Protein AF-A0A0W8F2V7-F1 (afdb_monomer)

Solvent-accessible surface area (backbone atoms only — not comparable to full-atom values): 7166 Å² total; per-residue (Å²): 128,68,74,65,55,80,78,40,64,87,83,60,52,66,70,58,53,53,53,47,42,54,49,34,74,74,39,44,70,59,46,48,34,54,20,69,79,37,79,74,42,43,73,44,40,65,57,49,43,60,76,45,67,54,55,68,65,60,53,50,53,33,47,50,52,35,49,52,52,48,49,53,50,53,53,49,48,49,55,60,49,59,69,37,69,71,46,60,76,42,43,68,57,54,52,49,52,54,48,52,53,51,52,50,54,51,51,52,52,50,50,52,52,50,56,57,51,52,57,53,51,62,66,63,72,77,110

Nearest PDB structures (foldseek):
  3g6b-assembly1_B  TM=2.974E-01  e=9.586E+00  Thermotoga maritima

pLDDT: mean 77.42, std 15.26, range [48.59, 97.81]

Sequence (127 aa):
MRVLRERFPEIVRTEHIERTSRYFARFGKKTVFIGRFIPVIRTFVPLLAGVGRMERRAFATYNILSAACWALLVTGAGYLLGKLPWIQEYIALILFVVLVFTLVTLMVILAALVHGTWKKKLIRGSA

Foldseek 3Di:
DVVVCVPDVPVCDVVVLVVLLVCCVVCLLVLLLVLVVPVVSVVCNVVSCVSNVPDPVSSVVSNVVSVVVVVCVVVVVCVVQCPDPVCVVCVVVVVVVVVVVVVVVVVVVVVVVVVVVVVVVVVVVVD

Organism: NCBI:txid938273

Mean predicted aligned error: 12.16 Å

Secondary structure (DSSP, 8-state):
--HHHHH-TTT--HHHHHHHHHHHHHHHHHHHHHTTTSHHHHHHHHHHHHHTT--HHHHHHHHHHHHHHHHHHHHHHHHHHHTSHHHHHHHHHHHHHHHHHHHHHHHHHHHHHHHHHHHHHHHHTT-

Radius of gyration: 22.27 Å; Cα contacts (8 Å, |Δi|>4): 45; chains: 1; bounding box: 47×27×62 Å

InterPro domains:
  IPR032816 VTT domain [PF09335] (11-79)
  IPR032818 DedA-like [PTHR30353] (8-113)

Structure (mmCIF, N/CA/C/O backbone):
data_AF-A0A0W8F2V7-F1
#
_entry.id   AF-A0A0W8F2V7-F1
#
loop_
_atom_site.group_PDB
_atom_site.id
_atom_site.type_symbol
_atom_site.label_atom_id
_atom_site.label_alt_id
_atom_site.label_comp_id
_atom_site.label_asym_id
_atom_site.label_entity_id
_atom_site.label_seq_id
_atom_site.pdbx_PDB_ins_code
_atom_site.Cartn_x
_atom_site.Cartn_y
_atom_site.Cartn_z
_atom_site.occupancy
_atom_site.B_iso_or_equiv
_atom_site.auth_seq_id
_atom_site.auth_comp_id
_atom_site.auth_asym_id
_atom_site.auth_atom_id
_atom_site.pdbx_PDB_model_num
ATOM 1 N N . MET A 1 1 ? -14.148 -1.171 30.353 1.00 48.59 1 MET A N 1
ATOM 2 C CA . MET A 1 1 ? -14.352 0.216 29.862 1.00 48.59 1 MET A CA 1
ATOM 3 C C . MET A 1 1 ? -14.334 1.291 30.954 1.00 48.59 1 MET A C 1
ATOM 5 O O . MET A 1 1 ? -14.260 2.454 30.593 1.00 48.59 1 MET A O 1
ATOM 9 N N . ARG A 1 2 ? -14.349 0.954 32.256 1.00 49.50 2 ARG A N 1
ATOM 10 C CA . ARG A 1 2 ? -14.271 1.952 33.343 1.00 49.50 2 ARG A CA 1
ATOM 11 C C . ARG A 1 2 ? -12.846 2.483 33.598 1.00 49.50 2 ARG A C 1
ATOM 13 O O . ARG A 1 2 ? -12.665 3.682 33.718 1.00 49.50 2 ARG A O 1
ATOM 20 N N . VAL A 1 3 ? -11.833 1.618 33.525 1.00 58.38 3 VAL A N 1
ATOM 21 C CA . VAL A 1 3 ? -10.430 1.931 33.886 1.00 58.38 3 VAL A CA 1
ATOM 22 C C . VAL A 1 3 ? -9.740 2.964 32.974 1.00 58.38 3 VAL A C 1
ATOM 24 O O . VAL A 1 3 ? -8.916 3.744 33.432 1.00 58.38 3 VAL A O 1
ATOM 27 N N . LEU A 1 4 ? -10.085 3.022 31.683 1.00 55.66 4 LEU A N 1
ATOM 28 C CA . LEU A 1 4 ? -9.484 3.984 30.740 1.00 55.66 4 LEU A CA 1
ATOM 29 C C . LEU A 1 4 ? -10.045 5.411 30.887 1.00 55.66 4 LEU A C 1
ATOM 31 O O . LEU A 1 4 ? -9.398 6.362 30.460 1.00 55.66 4 LEU A O 1
ATOM 35 N N . ARG A 1 5 ? -11.235 5.560 31.486 1.00 53.78 5 ARG A N 1
ATOM 36 C CA . ARG A 1 5 ? -11.941 6.844 31.627 1.00 53.78 5 ARG A CA 1
ATOM 37 C C . ARG A 1 5 ? -11.355 7.716 32.736 1.00 53.78 5 ARG A C 1
ATOM 39 O O . ARG A 1 5 ? -11.377 8.932 32.620 1.00 53.78 5 ARG A O 1
ATOM 46 N N . GLU A 1 6 ? -10.822 7.092 33.783 1.00 58.12 6 GLU A N 1
ATOM 47 C CA . GLU A 1 6 ? -10.236 7.795 34.931 1.00 58.12 6 GLU A CA 1
ATOM 48 C C . GLU A 1 6 ? -8.814 8.290 34.654 1.00 58.12 6 GLU A C 1
ATOM 50 O O . GLU A 1 6 ? -8.389 9.291 35.219 1.00 58.12 6 GLU A O 1
ATOM 55 N N . ARG A 1 7 ? -8.073 7.615 33.765 1.00 58.34 7 ARG A N 1
ATOM 56 C CA . ARG A 1 7 ? -6.652 7.909 33.532 1.00 58.34 7 ARG A CA 1
ATOM 57 C C . ARG A 1 7 ? -6.411 9.015 32.491 1.00 58.34 7 ARG A C 1
ATOM 59 O O . ARG A 1 7 ? -5.362 9.644 32.546 1.00 58.34 7 ARG A O 1
ATOM 66 N N . PHE A 1 8 ? -7.345 9.254 31.558 1.00 57.34 8 PHE A N 1
ATOM 67 C CA . PHE A 1 8 ? -7.158 10.192 30.433 1.00 57.34 8 PHE A CA 1
ATOM 68 C C . PHE A 1 8 ? -8.465 10.890 29.981 1.00 57.34 8 PHE A C 1
ATOM 70 O O . PHE A 1 8 ? -9.025 10.544 28.937 1.00 57.34 8 PHE A O 1
ATOM 77 N N . PRO A 1 9 ? -8.972 11.881 30.736 1.00 53.56 9 PRO A N 1
ATOM 78 C CA . PRO A 1 9 ? -10.230 12.569 30.419 1.00 53.56 9 PRO A CA 1
ATOM 79 C C . PRO A 1 9 ? -10.171 13.472 29.170 1.00 53.56 9 PRO A C 1
ATOM 81 O O . PRO A 1 9 ? -11.176 13.595 28.474 1.00 53.56 9 PRO A O 1
ATOM 84 N N . GLU A 1 10 ? -9.014 14.048 28.821 1.00 57.72 10 GLU A N 1
ATOM 85 C CA . GLU A 1 10 ? -8.889 14.943 27.651 1.00 57.72 10 GLU A CA 1
ATOM 86 C C . GLU A 1 10 ? -8.899 14.213 26.297 1.00 57.72 10 GLU A C 1
ATOM 88 O O . GLU A 1 10 ? -9.344 14.760 25.290 1.00 57.72 10 GLU A O 1
ATOM 93 N N . ILE A 1 11 ? -8.452 12.955 26.261 1.00 56.19 11 ILE A N 1
ATOM 94 C CA . ILE A 1 11 ? -8.272 12.183 25.017 1.00 56.19 11 ILE A CA 1
ATOM 95 C C . ILE A 1 11 ? -9.549 11.404 24.644 1.00 56.19 11 ILE A C 1
ATOM 97 O O . ILE A 1 11 ? -9.718 10.946 23.515 1.00 56.19 11 ILE A O 1
ATOM 101 N N . VAL A 1 12 ? -10.481 11.260 25.592 1.00 52.88 12 VAL A N 1
ATOM 102 C CA . VAL A 1 12 ? -11.688 10.427 25.482 1.00 52.88 12 VAL A CA 1
ATOM 103 C C . VAL A 1 12 ? -12.938 11.316 25.569 1.00 52.88 12 VAL A C 1
ATOM 105 O O . VAL A 1 12 ? -13.795 11.137 26.433 1.00 52.88 12 VAL A O 1
ATOM 108 N N . ARG A 1 13 ? -13.079 12.296 24.663 1.00 54.59 13 ARG A N 1
ATOM 109 C CA . ARG A 1 13 ? -14.354 13.026 24.499 1.00 54.59 13 ARG A CA 1
ATOM 110 C C . ARG A 1 13 ? -15.390 12.107 23.848 1.00 54.59 13 ARG A C 1
ATOM 112 O O . ARG A 1 13 ? -15.256 11.731 22.683 1.00 54.59 13 ARG A O 1
ATOM 119 N N . THR A 1 14 ? -16.454 11.794 24.585 1.00 54.50 14 THR A N 1
ATOM 120 C CA . THR A 1 14 ? -17.582 10.926 24.185 1.00 54.50 14 THR A CA 1
ATOM 121 C C . THR A 1 14 ? -18.184 11.305 22.825 1.00 54.50 14 THR A C 1
ATOM 123 O O . THR A 1 14 ? -18.550 10.440 22.034 1.00 54.50 14 THR A O 1
ATOM 126 N N . GLU A 1 15 ? -18.193 12.600 22.513 1.00 57.16 15 GLU A N 1
ATOM 127 C CA . GLU A 1 15 ? -18.706 13.174 21.265 1.00 57.16 15 GLU A CA 1
ATOM 128 C C . GLU A 1 15 ? -17.921 12.720 20.016 1.00 57.16 15 GLU A C 1
ATOM 130 O O . GLU A 1 15 ? -18.505 12.448 18.965 1.00 57.16 15 GLU A O 1
ATOM 135 N N . HIS A 1 16 ? -16.601 12.540 20.136 1.00 56.91 16 HIS A N 1
ATOM 136 C CA . HIS A 1 16 ? -15.758 12.033 19.047 1.00 56.91 16 HIS A CA 1
ATOM 137 C C . HIS A 1 16 ? -15.951 10.529 18.846 1.00 56.91 16 HIS A C 1
ATOM 139 O O . HIS A 1 16 ? -15.927 10.047 17.713 1.00 56.91 16 HIS A O 1
ATOM 145 N N . ILE A 1 17 ? -16.200 9.787 19.928 1.00 57.19 17 ILE A N 1
ATOM 146 C CA . ILE A 1 17 ? -16.458 8.343 19.888 1.00 57.19 17 ILE A CA 1
ATOM 147 C C . ILE A 1 17 ? -17.807 8.061 19.221 1.00 57.19 17 ILE A C 1
ATOM 149 O O . ILE A 1 17 ? -17.882 7.189 18.358 1.00 57.19 17 ILE A O 1
ATOM 153 N N . GLU A 1 18 ? -18.855 8.826 19.531 1.00 57.66 18 GLU A N 1
ATOM 154 C CA . GLU A 1 18 ? -20.167 8.672 18.890 1.00 57.66 18 GLU A CA 1
ATOM 155 C C . GLU A 1 18 ? -20.183 9.102 17.420 1.00 57.66 18 GLU A C 1
ATOM 157 O O . GLU A 1 18 ? -20.815 8.430 16.597 1.00 57.66 18 GLU A O 1
ATOM 162 N N . ARG A 1 19 ? -19.482 10.188 17.056 1.00 58.19 19 ARG A N 1
ATOM 163 C CA . ARG A 1 19 ? -19.312 10.581 15.644 1.00 58.19 19 ARG A CA 1
ATOM 164 C C . ARG A 1 19 ? -18.559 9.515 14.858 1.00 58.19 19 ARG A C 1
ATOM 166 O O . ARG A 1 19 ? -18.992 9.151 13.766 1.00 58.19 19 ARG A O 1
ATOM 173 N N . THR A 1 20 ? -17.481 8.984 15.434 1.00 54.50 20 THR A N 1
ATOM 174 C CA . THR A 1 20 ? -16.690 7.906 14.832 1.00 54.50 20 THR A CA 1
ATOM 175 C C . THR A 1 20 ? -17.549 6.651 14.678 1.00 54.50 20 THR A C 1
ATOM 177 O O . THR A 1 20 ? -17.663 6.128 13.575 1.00 54.50 20 THR A O 1
ATOM 180 N N . SER A 1 21 ? -18.270 6.232 15.721 1.00 55.94 21 SER A N 1
ATOM 181 C CA . SER A 1 21 ? -19.153 5.057 15.685 1.00 55.94 21 SER A CA 1
ATOM 182 C C . SER A 1 21 ? -20.254 5.166 14.612 1.00 55.94 21 SER A C 1
ATOM 184 O O . SER A 1 21 ? -20.479 4.219 13.857 1.00 55.94 21 SER A O 1
ATOM 186 N N . ARG A 1 22 ? -20.870 6.348 14.435 1.00 59.34 22 ARG A N 1
ATOM 187 C CA . ARG A 1 22 ? -21.846 6.607 13.352 1.00 59.34 22 ARG A CA 1
ATOM 188 C C . ARG A 1 22 ? -21.224 6.584 11.952 1.00 59.34 22 ARG A C 1
ATOM 190 O O . ARG A 1 22 ? -21.839 6.064 11.021 1.00 59.34 22 ARG A O 1
ATOM 197 N N . TYR A 1 23 ? -20.011 7.111 11.787 1.00 55.91 23 TYR A N 1
ATOM 198 C CA . TYR A 1 23 ? -19.286 7.064 10.512 1.00 55.91 23 TYR A CA 1
ATOM 199 C C . TYR A 1 23 ? -18.858 5.635 10.149 1.00 55.91 23 TYR A C 1
ATOM 201 O O . TYR A 1 23 ? -18.981 5.227 8.993 1.00 55.91 23 TYR A O 1
ATOM 209 N N . PHE A 1 24 ? -18.433 4.841 11.135 1.00 56.31 24 PHE A N 1
ATOM 210 C CA . PHE A 1 24 ? -18.117 3.420 10.959 1.00 56.31 24 PHE A CA 1
ATOM 211 C C . PHE A 1 24 ? -19.334 2.579 10.617 1.00 56.31 24 PHE A C 1
ATOM 213 O O . PHE A 1 24 ? -19.249 1.743 9.716 1.00 56.31 24 PHE A O 1
ATOM 220 N N . ALA A 1 25 ? -20.465 2.833 11.276 1.00 55.75 25 ALA A N 1
ATOM 221 C CA . ALA A 1 25 ? -21.724 2.169 10.967 1.00 55.75 25 ALA A CA 1
ATOM 222 C C . ALA A 1 25 ? -22.155 2.414 9.509 1.00 55.75 25 ALA A C 1
ATOM 224 O O . ALA A 1 25 ? -22.705 1.517 8.871 1.00 55.75 25 ALA A O 1
ATOM 225 N N . ARG A 1 26 ? -21.861 3.602 8.957 1.00 57.00 26 ARG A N 1
ATOM 226 C CA . ARG A 1 26 ? -22.273 3.994 7.601 1.00 57.00 26 ARG A CA 1
ATOM 227 C C . ARG A 1 26 ? -21.260 3.647 6.501 1.00 57.00 26 ARG A C 1
ATOM 229 O O . ARG A 1 26 ? -21.677 3.303 5.399 1.00 57.00 26 ARG A O 1
ATOM 236 N N . PHE A 1 27 ? -19.953 3.701 6.776 1.00 63.75 27 PHE A N 1
ATOM 237 C CA . PHE A 1 27 ? -18.905 3.558 5.748 1.00 63.75 27 PHE A CA 1
ATOM 238 C C . PHE A 1 27 ? -17.867 2.460 6.012 1.00 63.75 27 PHE A C 1
ATOM 240 O O . PHE A 1 27 ? -17.166 2.081 5.075 1.00 63.75 27 PHE A O 1
ATOM 247 N N . GLY A 1 28 ? -17.795 1.880 7.216 1.00 63.44 28 GLY A N 1
ATOM 248 C CA . GLY A 1 28 ? -16.706 0.977 7.625 1.00 63.44 28 GLY A CA 1
ATOM 249 C C . GLY A 1 28 ? -16.443 -0.189 6.663 1.00 63.44 28 GLY A C 1
ATOM 250 O O . GLY A 1 28 ? -15.293 -0.491 6.359 1.00 63.44 28 GLY A O 1
ATOM 251 N N . LYS A 1 29 ? -17.501 -0.781 6.090 1.00 65.88 29 LYS A N 1
ATOM 252 C CA . LYS A 1 29 ? -17.399 -1.869 5.099 1.00 65.88 29 LYS A CA 1
ATOM 253 C C . LYS A 1 29 ? -16.724 -1.427 3.790 1.00 65.88 29 LYS A C 1
ATOM 255 O O . LYS A 1 29 ? -15.818 -2.099 3.305 1.00 65.88 29 LYS A O 1
ATOM 260 N N . LYS A 1 30 ? -17.123 -0.275 3.238 1.00 69.06 30 LYS A N 1
ATOM 261 C CA . LYS A 1 30 ? -16.552 0.275 1.992 1.00 69.06 30 LYS A CA 1
ATOM 262 C C . LYS A 1 30 ? -15.145 0.834 2.216 1.00 69.06 30 LYS A C 1
ATOM 264 O O . LYS A 1 30 ? -14.293 0.698 1.344 1.00 69.06 30 LYS A O 1
ATOM 269 N N . THR A 1 31 ? -14.876 1.392 3.397 1.00 72.69 31 THR A N 1
ATOM 270 C CA . THR A 1 31 ? -13.562 1.940 3.762 1.00 72.69 31 THR A CA 1
ATOM 271 C C . THR A 1 31 ? -12.474 0.869 3.805 1.00 72.69 31 THR A C 1
ATOM 273 O O . THR A 1 31 ? -11.361 1.140 3.370 1.00 72.69 31 THR A O 1
ATOM 276 N N . VAL A 1 32 ? -12.773 -0.355 4.260 1.00 74.50 32 VAL A N 1
ATOM 277 C CA . VAL A 1 32 ? -11.801 -1.470 4.230 1.00 74.50 32 VAL A CA 1
ATOM 278 C C . VAL A 1 32 ? -11.432 -1.838 2.792 1.00 74.50 32 VAL A C 1
ATOM 280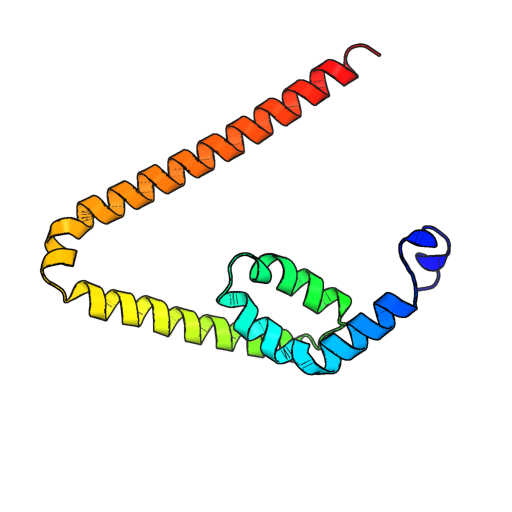 O O . VAL A 1 32 ? -10.264 -2.089 2.505 1.00 74.50 32 VAL A O 1
ATOM 283 N N . PHE A 1 33 ? -12.408 -1.825 1.881 1.00 78.94 33 PHE A N 1
ATOM 284 C CA . PHE A 1 33 ? -12.167 -2.123 0.473 1.00 78.94 33 PHE A CA 1
ATOM 285 C C . PHE A 1 33 ? -11.342 -1.021 -0.205 1.00 78.94 33 PHE A C 1
ATOM 287 O O . PHE A 1 33 ? -10.276 -1.294 -0.747 1.00 78.94 33 PHE A O 1
ATOM 294 N N . ILE A 1 34 ? -11.796 0.234 -0.116 1.00 79.06 34 ILE A N 1
ATOM 295 C CA . ILE A 1 34 ? -11.156 1.393 -0.764 1.00 79.06 34 ILE A CA 1
ATOM 296 C C . ILE A 1 34 ? -9.790 1.696 -0.139 1.00 79.06 34 ILE A C 1
ATOM 298 O O . ILE A 1 34 ? -8.844 2.059 -0.837 1.00 79.06 34 ILE A O 1
ATOM 302 N N . GLY A 1 35 ? -9.653 1.501 1.172 1.00 77.62 35 GLY A N 1
ATOM 303 C CA . GLY A 1 35 ? -8.423 1.780 1.904 1.00 77.62 35 GLY A CA 1
ATOM 304 C C . GLY A 1 35 ? -7.223 0.957 1.443 1.00 77.62 35 GLY A C 1
ATOM 305 O O . GLY A 1 35 ? -6.093 1.352 1.706 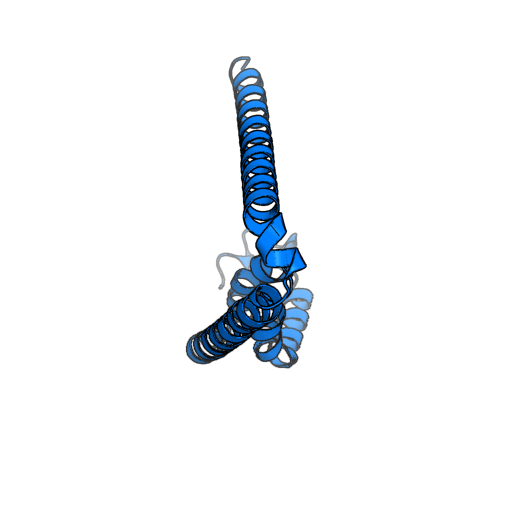1.00 77.62 35 GLY A O 1
ATOM 306 N N . ARG A 1 36 ? -7.438 -0.143 0.712 1.00 77.19 36 ARG A N 1
ATOM 307 C CA . ARG A 1 36 ? -6.353 -0.938 0.126 1.00 77.19 36 ARG A CA 1
ATOM 308 C C . ARG A 1 36 ? -5.765 -0.325 -1.150 1.00 77.19 36 ARG A C 1
ATOM 310 O O . ARG A 1 36 ? -4.606 -0.587 -1.451 1.00 77.19 36 ARG A O 1
ATOM 317 N N . PHE A 1 37 ? -6.526 0.514 -1.851 1.00 79.25 37 PHE A N 1
ATOM 318 C CA . PHE A 1 37 ? -6.098 1.191 -3.081 1.00 79.25 37 PHE A CA 1
ATOM 319 C C . PHE A 1 37 ? -5.343 2.500 -2.797 1.00 79.25 37 PHE A C 1
ATOM 321 O O . PHE A 1 37 ? -4.618 2.990 -3.656 1.00 79.25 37 PHE A O 1
ATOM 328 N N . ILE A 1 38 ? -5.482 3.059 -1.588 1.00 83.88 38 ILE A N 1
ATOM 329 C CA . ILE A 1 38 ? -4.828 4.308 -1.179 1.00 83.88 38 ILE A CA 1
ATOM 330 C C . ILE A 1 38 ? -3.779 3.997 -0.095 1.00 83.88 38 ILE A C 1
ATOM 332 O O . ILE A 1 38 ? -4.158 3.675 1.036 1.00 83.88 38 ILE A O 1
ATOM 336 N N . PRO A 1 39 ? -2.464 4.128 -0.379 1.00 79.50 39 PRO A N 1
ATOM 337 C CA . PRO A 1 39 ? -1.390 3.726 0.536 1.00 79.50 39 PRO A CA 1
ATOM 338 C C . PRO A 1 39 ? -1.472 4.353 1.930 1.00 79.50 39 PRO A C 1
ATOM 340 O O . PRO A 1 39 ? -1.190 3.684 2.921 1.00 79.50 39 PRO A O 1
ATOM 343 N N . VAL A 1 40 ? -1.896 5.616 2.012 1.00 80.38 40 VAL A N 1
ATOM 344 C CA . VAL A 1 40 ? -2.058 6.339 3.280 1.00 80.38 40 VAL A CA 1
ATOM 345 C C . VAL A 1 40 ? -3.201 5.749 4.099 1.00 80.38 40 VAL A C 1
ATOM 347 O O . VAL A 1 40 ? -3.058 5.541 5.293 1.00 80.38 40 VAL A O 1
ATOM 350 N N . ILE A 1 41 ? -4.330 5.424 3.469 1.00 78.69 41 ILE A N 1
ATOM 351 C CA . ILE A 1 41 ? -5.515 4.940 4.185 1.00 78.69 41 ILE A CA 1
ATOM 352 C C . ILE A 1 41 ? -5.270 3.537 4.747 1.00 78.69 41 ILE A C 1
ATOM 354 O O . ILE A 1 41 ? -5.730 3.240 5.849 1.00 78.69 41 ILE A O 1
ATOM 358 N N . ARG A 1 42 ? -4.492 2.692 4.058 1.00 83.88 42 ARG A N 1
ATOM 359 C CA . ARG A 1 42 ? -4.238 1.302 4.472 1.00 83.88 42 ARG A CA 1
ATOM 360 C C . ARG A 1 42 ? -3.625 1.173 5.872 1.00 83.88 42 ARG A C 1
ATOM 362 O O . ARG A 1 42 ? -3.889 0.184 6.547 1.00 83.88 42 ARG A O 1
ATOM 369 N N . THR A 1 43 ? -2.805 2.136 6.304 1.00 84.31 43 THR A N 1
ATOM 370 C CA . THR A 1 43 ? -2.190 2.123 7.645 1.00 84.31 43 THR A CA 1
ATOM 371 C C . THR A 1 43 ? -3.205 2.489 8.723 1.00 84.31 43 THR A C 1
ATOM 373 O O . THR A 1 43 ? -3.124 1.988 9.843 1.00 84.31 43 THR A O 1
ATOM 376 N N . PHE A 1 44 ? -4.214 3.288 8.371 1.00 79.50 44 PHE A N 1
ATOM 377 C CA . PHE A 1 44 ? -5.310 3.652 9.259 1.00 79.50 44 PHE A CA 1
ATOM 378 C C . PHE A 1 44 ? -6.419 2.597 9.293 1.00 79.50 44 PHE A C 1
ATOM 380 O O . PHE A 1 44 ? -7.030 2.440 10.339 1.00 79.50 44 PHE A O 1
ATOM 387 N N . VAL A 1 45 ? -6.665 1.827 8.223 1.00 77.88 45 VAL A N 1
ATOM 388 C CA . VAL A 1 45 ? -7.721 0.785 8.158 1.00 77.88 45 VAL A CA 1
ATOM 389 C C . VAL A 1 45 ? -7.760 -0.169 9.367 1.00 77.88 45 VAL A C 1
ATOM 391 O O . VAL A 1 45 ? -8.846 -0.333 9.923 1.00 77.88 45 VAL A O 1
ATOM 394 N N . PRO A 1 46 ? -6.657 -0.807 9.812 1.00 77.31 46 PRO A N 1
ATOM 395 C CA . PRO A 1 46 ? -6.705 -1.719 10.959 1.00 77.31 46 PRO A CA 1
ATOM 396 C C . PRO A 1 46 ? -6.997 -0.991 12.280 1.00 77.31 46 PRO A C 1
ATOM 398 O O . PRO A 1 46 ? -7.761 -1.498 13.101 1.00 77.31 46 PRO A O 1
ATOM 401 N N . LEU A 1 47 ? -6.458 0.220 12.461 1.00 78.44 47 LEU A N 1
ATOM 402 C CA . LEU A 1 47 ? -6.758 1.075 13.614 1.00 78.44 47 LEU A CA 1
ATOM 403 C C . LEU A 1 47 ? -8.245 1.452 13.633 1.00 78.44 47 LEU A C 1
ATOM 405 O O . LEU A 1 47 ? -8.938 1.294 14.635 1.00 78.44 47 LEU A O 1
ATOM 409 N N . LEU A 1 48 ? -8.729 1.896 12.480 1.00 72.62 48 LEU A N 1
ATOM 410 C CA . LEU A 1 48 ? -10.102 2.264 12.203 1.00 72.62 48 LEU A CA 1
ATOM 411 C C . LEU A 1 48 ? -11.057 1.093 12.502 1.00 72.62 48 LEU A C 1
ATOM 413 O O . LEU A 1 48 ? -11.984 1.238 13.296 1.00 72.62 48 LEU A O 1
ATOM 417 N N . ALA A 1 49 ? -10.792 -0.095 11.960 1.00 75.25 49 ALA A N 1
ATOM 418 C CA . ALA A 1 49 ? -11.595 -1.294 12.205 1.00 75.25 49 ALA A CA 1
ATOM 419 C C . ALA A 1 49 ? -11.652 -1.690 13.694 1.00 75.25 49 ALA A C 1
ATOM 421 O O . ALA A 1 49 ? -12.707 -2.114 14.177 1.00 75.25 49 ALA A O 1
ATOM 422 N N . GLY A 1 50 ? -10.543 -1.520 14.426 1.00 72.75 50 GLY A N 1
ATOM 423 C CA . GLY A 1 50 ? -10.467 -1.778 15.866 1.00 72.75 50 GLY A CA 1
ATOM 424 C C . GLY A 1 50 ? -11.285 -0.788 16.702 1.00 72.75 50 GLY A C 1
ATOM 425 O O . GLY A 1 50 ? -12.060 -1.203 17.564 1.00 72.75 50 GLY A O 1
ATOM 426 N N . VAL A 1 51 ? -11.166 0.513 16.417 1.00 69.56 51 VAL A N 1
ATOM 427 C CA . VAL A 1 51 ? -11.929 1.572 17.107 1.00 69.56 51 VAL A CA 1
ATOM 428 C C . VAL A 1 51 ? -13.425 1.477 16.787 1.00 69.56 51 VAL A C 1
ATOM 430 O O . VAL A 1 51 ? -14.259 1.648 17.674 1.00 69.56 51 VAL A O 1
ATOM 433 N N . GLY A 1 52 ? -13.774 1.137 15.545 1.00 67.19 52 GLY A N 1
ATOM 434 C CA . GLY A 1 52 ? -15.154 0.996 15.079 1.00 67.19 52 GLY A CA 1
ATOM 435 C C . GLY A 1 52 ? -15.879 -0.280 15.520 1.00 67.19 52 GLY A C 1
ATOM 436 O O . GLY A 1 52 ? -17.015 -0.478 15.098 1.00 67.19 52 GLY A O 1
ATOM 437 N N . ARG A 1 53 ? -15.247 -1.158 16.322 1.00 68.00 53 ARG A N 1
ATOM 438 C CA . ARG A 1 53 ? -15.783 -2.477 16.736 1.00 68.00 53 ARG A CA 1
ATOM 439 C C . ARG A 1 53 ? -16.402 -3.267 15.577 1.00 68.00 53 ARG A C 1
ATOM 441 O O . ARG A 1 53 ? -17.467 -3.868 15.712 1.00 68.00 53 ARG A O 1
ATOM 448 N N . MET A 1 54 ? -15.741 -3.249 14.423 1.00 70.31 54 MET A N 1
ATOM 449 C CA . MET A 1 54 ? -16.244 -3.929 13.236 1.00 70.31 54 MET A CA 1
ATOM 450 C C . MET A 1 54 ? -16.290 -5.444 13.474 1.00 70.31 54 MET A C 1
ATOM 452 O O . MET A 1 54 ? -15.373 -6.020 14.063 1.00 70.31 54 MET A O 1
ATOM 456 N N . GLU A 1 55 ? -17.352 -6.104 13.010 1.00 77.81 55 GLU A N 1
ATOM 457 C CA . GLU A 1 55 ? -17.453 -7.559 13.095 1.00 77.81 55 GLU A CA 1
ATOM 458 C C . GLU A 1 55 ? -16.259 -8.201 12.371 1.00 77.81 55 GLU A C 1
ATOM 460 O O . GLU A 1 55 ? -16.004 -7.920 11.195 1.00 77.81 55 GLU A O 1
ATOM 465 N N . ARG A 1 56 ? -15.526 -9.080 13.067 1.00 76.38 56 ARG A N 1
ATOM 466 C CA . ARG A 1 56 ? -14.317 -9.735 12.536 1.00 76.38 56 ARG A CA 1
ATOM 467 C C . ARG A 1 56 ? -14.564 -10.430 11.196 1.00 76.38 56 ARG A C 1
ATOM 469 O O . ARG A 1 56 ? -13.701 -10.381 10.323 1.00 76.38 56 ARG A O 1
ATOM 476 N N . ARG A 1 57 ? -15.745 -11.037 11.026 1.00 80.94 57 ARG A N 1
ATOM 477 C CA . ARG A 1 57 ? -16.150 -11.699 9.778 1.00 80.94 57 ARG A CA 1
ATOM 478 C C . ARG A 1 57 ? -16.280 -10.695 8.642 1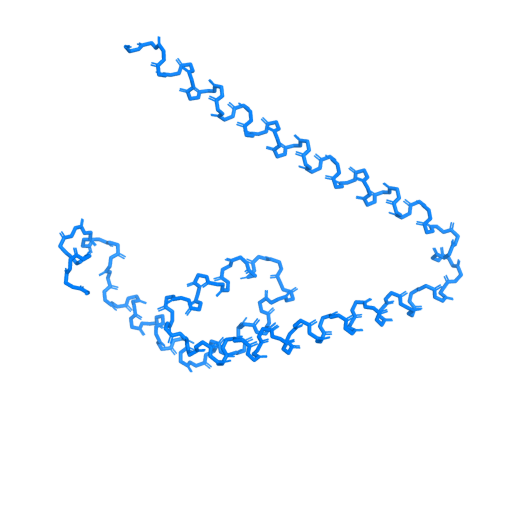.00 80.94 57 ARG A C 1
ATOM 480 O O . ARG A 1 57 ? -15.633 -10.870 7.620 1.00 80.94 57 ARG A O 1
ATOM 487 N N . ALA A 1 58 ? -17.011 -9.600 8.856 1.00 80.69 58 ALA A N 1
ATOM 488 C CA . ALA A 1 58 ? -17.143 -8.543 7.859 1.00 80.69 58 ALA A CA 1
ATOM 489 C C . ALA A 1 58 ? -15.773 -7.968 7.463 1.00 80.69 58 ALA A C 1
ATOM 491 O O . ALA A 1 58 ? -15.476 -7.859 6.277 1.00 80.69 58 ALA A O 1
ATOM 492 N N . PHE A 1 59 ? -14.905 -7.655 8.430 1.00 82.38 59 PHE A N 1
ATOM 493 C CA . PHE A 1 59 ? -13.555 -7.172 8.126 1.00 82.38 59 PHE A CA 1
ATOM 494 C C . PHE A 1 59 ? -12.774 -8.163 7.249 1.00 82.38 59 PHE A C 1
ATOM 496 O O . PHE A 1 59 ? -12.229 -7.768 6.218 1.00 82.38 59 PHE A O 1
ATOM 503 N N . ALA A 1 60 ? -12.765 -9.449 7.615 1.00 84.06 60 ALA A N 1
ATOM 504 C CA . ALA A 1 60 ? -12.066 -10.483 6.860 1.00 84.06 60 ALA A CA 1
ATOM 505 C C . ALA A 1 60 ? -12.604 -10.616 5.427 1.00 84.06 60 ALA A C 1
ATOM 507 O O . ALA A 1 60 ? -11.813 -10.625 4.486 1.00 84.06 60 ALA A O 1
ATOM 508 N N . THR A 1 61 ? -13.927 -10.640 5.236 1.00 86.38 61 THR A N 1
ATOM 509 C CA . THR A 1 61 ? -14.540 -10.763 3.904 1.00 86.38 61 THR A CA 1
ATOM 510 C C . THR A 1 61 ? -14.165 -9.591 2.994 1.00 86.38 61 THR A C 1
ATOM 512 O O . THR A 1 61 ? -13.701 -9.810 1.877 1.00 86.38 61 THR A O 1
ATOM 515 N N . TYR A 1 62 ? -14.289 -8.345 3.467 1.00 84.06 62 TYR A N 1
ATOM 516 C CA . TYR A 1 62 ? -13.929 -7.159 2.673 1.00 84.06 62 TYR A CA 1
ATOM 517 C C . TYR A 1 62 ? -12.414 -7.043 2.436 1.00 84.06 62 TYR A C 1
ATOM 519 O O . TYR A 1 62 ? -11.975 -6.572 1.381 1.00 84.06 62 TYR A O 1
ATOM 527 N N . ASN A 1 63 ? -11.598 -7.509 3.381 1.00 85.44 63 ASN A N 1
ATOM 528 C CA . ASN A 1 63 ? -10.148 -7.566 3.225 1.00 85.44 63 ASN A CA 1
ATOM 529 C C . ASN A 1 63 ? -9.725 -8.599 2.167 1.00 85.44 63 ASN A C 1
ATOM 531 O O . ASN A 1 63 ? -8.849 -8.310 1.356 1.00 85.44 63 ASN A O 1
ATOM 535 N N . ILE A 1 64 ? -10.362 -9.774 2.138 1.00 90.38 64 ILE A N 1
ATOM 536 C CA . ILE A 1 64 ? -10.103 -10.815 1.132 1.00 90.38 64 ILE A CA 1
ATOM 537 C C . ILE A 1 64 ? -10.590 -10.360 -0.246 1.00 90.38 64 ILE A C 1
ATOM 539 O O . ILE A 1 64 ? -9.840 -10.457 -1.212 1.00 90.38 64 ILE A O 1
ATOM 543 N N . LEU A 1 65 ? -11.798 -9.796 -0.340 1.00 91.19 65 LEU A N 1
ATOM 544 C CA . LEU A 1 65 ? -12.343 -9.273 -1.599 1.00 91.19 65 LEU A CA 1
ATOM 545 C C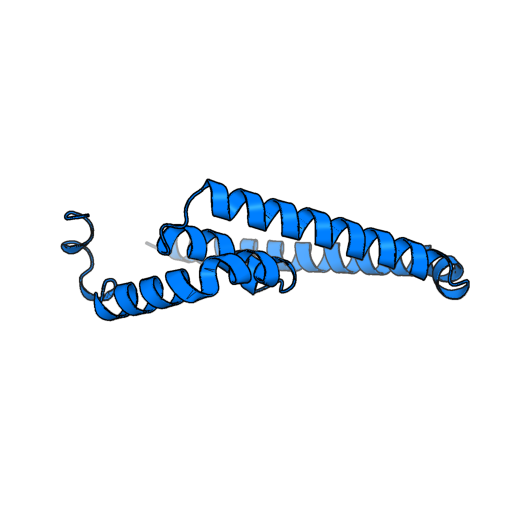 . LEU A 1 65 ? -11.454 -8.180 -2.200 1.00 91.19 65 LEU A C 1
ATOM 547 O O . LEU A 1 65 ? -11.167 -8.204 -3.395 1.00 91.19 65 LEU A O 1
ATOM 551 N N . SER A 1 66 ? -10.984 -7.239 -1.377 1.00 88.38 66 SER A N 1
ATOM 552 C CA . SER A 1 66 ? -10.068 -6.194 -1.851 1.00 88.38 66 SER A CA 1
ATOM 553 C C . SER A 1 66 ? -8.700 -6.754 -2.235 1.00 88.38 66 SER A C 1
ATOM 555 O O . SER A 1 66 ? -8.133 -6.308 -3.226 1.00 88.38 66 SER A O 1
ATOM 557 N N . ALA A 1 67 ? -8.183 -7.756 -1.513 1.00 89.56 67 ALA A N 1
ATOM 558 C CA . ALA A 1 67 ? -6.944 -8.440 -1.880 1.00 89.56 67 ALA A CA 1
ATOM 559 C C . ALA A 1 67 ? -7.060 -9.160 -3.230 1.00 89.56 67 ALA A C 1
ATOM 561 O O . ALA A 1 67 ? -6.184 -9.002 -4.074 1.00 89.56 67 ALA A O 1
ATOM 562 N N . ALA A 1 68 ? -8.143 -9.911 -3.439 1.00 93.75 68 ALA A N 1
ATOM 563 C CA . ALA A 1 68 ? -8.397 -10.634 -4.679 1.00 93.75 68 ALA A CA 1
ATOM 564 C C . ALA A 1 68 ? -8.562 -9.667 -5.859 1.00 93.75 68 ALA A C 1
ATOM 566 O O . ALA A 1 68 ? -7.912 -9.832 -6.886 1.00 93.75 68 ALA A O 1
ATOM 567 N N . CYS A 1 69 ? -9.365 -8.612 -5.686 1.00 93.19 69 CYS A N 1
ATOM 568 C CA . CYS A 1 69 ? -9.539 -7.573 -6.698 1.00 93.19 69 CYS A CA 1
ATOM 569 C C . CYS A 1 69 ? -8.207 -6.896 -7.048 1.00 93.19 69 CYS A C 1
ATOM 571 O O . CYS A 1 69 ? -7.884 -6.753 -8.224 1.00 93.19 69 CYS A O 1
ATOM 573 N N . TRP A 1 70 ? -7.399 -6.545 -6.043 1.00 90.62 70 TRP A N 1
ATOM 574 C CA . TRP A 1 70 ? -6.087 -5.938 -6.258 1.00 90.62 70 TRP A CA 1
ATOM 575 C C . TRP A 1 70 ? -5.112 -6.876 -6.975 1.00 90.62 70 TRP A C 1
ATOM 577 O O . TRP A 1 70 ? -4.420 -6.443 -7.890 1.00 90.62 70 TRP A O 1
ATOM 587 N N . ALA A 1 71 ? -5.070 -8.155 -6.595 1.00 92.94 71 ALA A N 1
ATOM 588 C CA . ALA A 1 71 ? -4.223 -9.146 -7.252 1.00 92.94 71 ALA A CA 1
ATOM 589 C C . ALA A 1 71 ? -4.587 -9.281 -8.736 1.00 92.94 71 ALA A C 1
ATOM 591 O O . ALA A 1 71 ? -3.714 -9.171 -9.591 1.00 92.94 71 ALA A O 1
ATOM 592 N N . LEU A 1 72 ? -5.878 -9.419 -9.050 1.00 94.75 72 LEU A N 1
ATOM 593 C CA . LEU A 1 72 ? -6.350 -9.484 -10.434 1.00 94.75 72 LEU A CA 1
ATOM 594 C C . LEU A 1 72 ? -6.027 -8.206 -11.212 1.00 94.75 72 LEU A C 1
ATOM 596 O O . LEU A 1 72 ? -5.608 -8.284 -12.363 1.00 94.75 72 LEU A O 1
ATOM 600 N N . LEU A 1 73 ? -6.183 -7.039 -10.584 1.00 93.69 73 LEU A N 1
ATOM 601 C CA . LEU A 1 73 ? -5.914 -5.753 -11.219 1.00 93.69 73 LEU A CA 1
ATOM 602 C C . LEU A 1 73 ? -4.424 -5.581 -11.524 1.00 93.69 73 LEU A C 1
ATOM 604 O O . LEU A 1 73 ? -4.078 -5.257 -12.654 1.00 93.69 73 LEU A O 1
ATOM 608 N N . VAL A 1 74 ? -3.537 -5.832 -10.557 1.00 91.94 74 VAL A N 1
ATOM 609 C CA . VAL A 1 74 ? -2.085 -5.674 -10.746 1.00 91.94 74 VAL A CA 1
ATOM 610 C C . VAL A 1 74 ? -1.526 -6.737 -11.684 1.00 91.94 74 VAL A C 1
ATOM 612 O O . VAL A 1 74 ? -0.761 -6.403 -12.584 1.00 91.94 74 VAL A O 1
ATOM 615 N N . THR A 1 75 ? -1.917 -8.003 -11.524 1.00 94.00 75 THR A N 1
ATOM 616 C CA . THR A 1 75 ? -1.471 -9.079 -12.418 1.00 94.00 75 THR A CA 1
ATOM 617 C C . THR A 1 75 ? -2.018 -8.882 -13.830 1.00 94.00 75 THR A C 1
ATOM 619 O O . THR A 1 75 ? -1.269 -9.018 -14.793 1.00 94.00 75 THR A O 1
ATOM 622 N N . GLY A 1 76 ? -3.292 -8.506 -13.969 1.00 94.94 76 GLY A N 1
ATOM 623 C CA . GLY A 1 76 ? -3.908 -8.210 -15.261 1.00 94.94 76 GLY A CA 1
ATOM 624 C C . GLY A 1 76 ? -3.267 -7.004 -15.945 1.00 94.94 76 GLY A C 1
ATOM 625 O O . GLY A 1 76 ? -2.895 -7.090 -17.113 1.00 94.94 76 GLY A O 1
ATOM 626 N N . ALA A 1 77 ? -3.058 -5.907 -15.214 1.00 93.44 77 ALA A N 1
ATOM 627 C CA . ALA A 1 77 ? -2.352 -4.736 -15.726 1.00 93.44 77 ALA A CA 1
ATOM 628 C C . ALA A 1 77 ? -0.915 -5.086 -16.131 1.00 93.44 77 ALA A C 1
ATOM 630 O O . ALA A 1 77 ? -0.502 -4.739 -17.230 1.00 93.44 77 ALA A O 1
ATOM 631 N N . GLY A 1 78 ? -0.179 -5.829 -15.301 1.00 90.75 78 GLY A N 1
ATOM 632 C CA . GLY A 1 78 ? 1.173 -6.294 -15.617 1.00 90.75 78 GLY A CA 1
ATOM 633 C C . GLY A 1 78 ? 1.219 -7.182 -16.861 1.00 90.75 78 GLY A C 1
ATOM 634 O O . GLY A 1 78 ? 2.104 -7.017 -17.693 1.00 90.75 78 GLY A O 1
ATOM 635 N N . TYR A 1 79 ? 0.237 -8.067 -17.042 1.00 91.50 79 TYR A N 1
ATOM 636 C CA . TYR A 1 79 ? 0.124 -8.906 -18.235 1.00 91.50 79 TYR A CA 1
ATOM 637 C C . TYR A 1 79 ? -0.168 -8.088 -19.500 1.00 91.50 79 TYR A C 1
ATOM 639 O O . TYR A 1 79 ? 0.449 -8.324 -20.535 1.00 91.50 79 TYR A O 1
ATOM 647 N N . LEU A 1 80 ? -1.083 -7.116 -19.431 1.00 92.50 80 LEU A N 1
ATOM 648 C CA . LEU A 1 80 ? -1.402 -6.242 -20.566 1.00 92.50 80 LEU A CA 1
ATOM 649 C C . LEU A 1 80 ? -0.233 -5.316 -20.916 1.00 92.50 80 LEU A C 1
ATOM 651 O O . LEU A 1 80 ? 0.112 -5.183 -22.087 1.00 92.50 80 LEU A O 1
ATOM 655 N N . LEU A 1 81 ? 0.406 -4.723 -19.908 1.00 89.38 81 LEU A N 1
ATOM 656 C CA . LEU A 1 81 ? 1.583 -3.875 -20.073 1.00 89.38 81 LEU A CA 1
ATOM 657 C C . LEU A 1 81 ? 2.777 -4.680 -20.606 1.00 89.38 81 LEU A C 1
ATOM 659 O O . LEU A 1 81 ? 3.458 -4.235 -21.520 1.00 89.38 81 LEU A O 1
ATOM 663 N N . GLY A 1 82 ? 2.984 -5.908 -20.132 1.00 86.00 82 GLY A N 1
ATOM 664 C CA . GLY A 1 82 ? 4.056 -6.784 -20.611 1.00 86.00 82 GLY A CA 1
ATOM 665 C C . GLY A 1 82 ? 3.943 -7.191 -22.086 1.00 86.00 82 GLY A C 1
ATOM 666 O O . GLY A 1 82 ? 4.931 -7.636 -22.666 1.00 86.00 82 GLY A O 1
ATOM 667 N N . LYS A 1 83 ? 2.774 -7.025 -22.720 1.00 86.50 83 LYS A N 1
ATOM 668 C CA . LYS A 1 83 ? 2.598 -7.230 -24.170 1.00 86.50 83 LYS A CA 1
ATOM 669 C C . LYS A 1 83 ? 3.067 -6.048 -25.013 1.00 86.50 83 LYS A C 1
ATOM 671 O O . LYS A 1 83 ? 3.178 -6.190 -26.228 1.00 86.50 83 LYS A O 1
ATOM 676 N N . LEU A 1 84 ? 3.300 -4.886 -24.407 1.00 89.56 84 LEU A N 1
ATOM 677 C CA . LEU A 1 84 ? 3.759 -3.713 -25.135 1.00 89.56 84 LEU A CA 1
ATOM 678 C C . LEU A 1 84 ? 5.258 -3.857 -25.451 1.00 89.56 84 LEU A C 1
ATOM 680 O O . LEU A 1 84 ? 6.051 -4.054 -2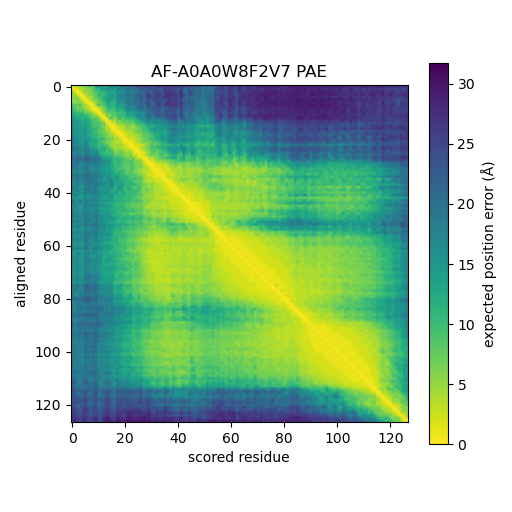4.528 1.00 89.56 84 LEU A O 1
ATOM 684 N N . PRO A 1 85 ? 5.671 -3.719 -26.724 1.00 84.88 85 PRO A N 1
ATOM 685 C CA . PRO A 1 85 ? 7.052 -3.973 -27.140 1.00 84.88 85 PRO A CA 1
ATOM 686 C C . PRO A 1 85 ? 8.065 -3.044 -26.453 1.00 84.88 85 PRO A C 1
ATOM 688 O O . PRO A 1 85 ? 9.124 -3.501 -26.036 1.00 84.88 85 PRO A O 1
ATOM 691 N N . TRP A 1 86 ? 7.703 -1.778 -26.215 1.00 85.62 86 TRP A N 1
ATOM 692 C CA . TRP A 1 86 ? 8.556 -0.829 -25.488 1.00 85.62 86 TRP A CA 1
ATOM 693 C C . TRP A 1 86 ? 8.791 -1.236 -24.024 1.00 85.62 86 TRP A C 1
ATOM 695 O O . TRP A 1 86 ? 9.860 -0.992 -23.476 1.00 85.62 86 TRP A O 1
ATOM 705 N N . ILE A 1 87 ? 7.828 -1.897 -23.374 1.00 86.31 87 ILE A N 1
ATOM 706 C CA . ILE A 1 87 ? 8.000 -2.357 -21.988 1.00 86.31 87 ILE A CA 1
ATOM 707 C C . ILE A 1 87 ? 8.980 -3.523 -21.928 1.00 86.31 87 ILE A C 1
ATOM 709 O O . ILE A 1 87 ? 9.778 -3.579 -20.999 1.00 86.31 87 ILE A O 1
ATOM 713 N N . GLN A 1 88 ? 8.951 -4.428 -22.907 1.00 84.50 88 GLN A N 1
ATOM 714 C CA . GLN A 1 88 ? 9.882 -5.558 -22.958 1.00 84.50 88 GLN A CA 1
ATOM 715 C C . GLN A 1 88 ? 11.327 -5.097 -23.158 1.00 84.50 88 GLN A C 1
ATOM 717 O O . GLN A 1 88 ? 12.227 -5.629 -22.512 1.00 84.50 88 GLN A O 1
ATOM 722 N N . GLU A 1 89 ? 11.538 -4.075 -23.985 1.00 90.75 89 GLU A N 1
ATOM 723 C CA . GLU A 1 89 ? 12.859 -3.489 -24.220 1.00 90.75 89 GLU A CA 1
ATOM 724 C C . GLU A 1 89 ? 13.431 -2.826 -22.955 1.00 90.75 89 GLU A C 1
ATOM 726 O O . GLU A 1 89 ? 14.595 -3.026 -22.611 1.00 90.75 89 GLU A O 1
ATOM 731 N N . TYR A 1 90 ? 12.597 -2.104 -22.199 1.00 92.50 90 TYR A N 1
ATOM 732 C CA . TYR A 1 90 ? 13.027 -1.390 -20.992 1.00 92.50 90 TYR A CA 1
ATOM 733 C C . TYR A 1 90 ? 12.807 -2.154 -19.683 1.00 92.50 90 TYR A C 1
ATOM 735 O O . TYR A 1 90 ? 13.054 -1.594 -18.614 1.00 92.50 90 TYR A O 1
ATOM 743 N N . ILE A 1 91 ? 12.376 -3.418 -19.708 1.00 90.88 91 ILE A N 1
ATOM 744 C CA . ILE A 1 91 ? 11.986 -4.124 -18.478 1.00 90.88 91 ILE A CA 1
ATOM 745 C C . ILE A 1 91 ? 13.143 -4.232 -17.481 1.00 90.88 91 ILE A C 1
ATOM 747 O O . ILE A 1 91 ? 12.957 -3.988 -16.290 1.00 90.88 91 ILE A O 1
ATOM 751 N N . ALA A 1 92 ? 14.355 -4.509 -17.969 1.00 91.81 92 ALA A N 1
ATOM 752 C CA . ALA A 1 92 ? 15.555 -4.573 -17.142 1.00 91.81 92 ALA A CA 1
ATOM 753 C C . ALA A 1 92 ? 15.869 -3.213 -16.498 1.00 91.81 92 ALA A C 1
ATOM 755 O O . ALA A 1 92 ? 16.173 -3.148 -15.306 1.00 91.81 92 ALA A O 1
ATOM 756 N N . LEU A 1 93 ? 15.726 -2.123 -17.260 1.00 94.12 93 LEU A N 1
ATOM 757 C CA . LEU A 1 93 ? 15.923 -0.762 -16.762 1.00 94.12 93 LEU A CA 1
ATOM 758 C C . LEU A 1 93 ? 14.866 -0.391 -15.714 1.00 94.12 93 LEU A C 1
ATOM 760 O O . LEU A 1 93 ? 15.213 0.126 -14.655 1.00 94.12 93 LEU A O 1
ATOM 764 N N . ILE A 1 94 ? 13.590 -0.693 -15.970 1.00 92.06 94 ILE A N 1
ATOM 765 C CA . ILE A 1 94 ? 12.486 -0.442 -15.033 1.00 92.06 94 ILE A CA 1
ATOM 766 C C . ILE A 1 94 ? 12.736 -1.183 -13.713 1.00 92.06 94 ILE A C 1
ATOM 768 O O . ILE A 1 94 ? 12.645 -0.580 -12.643 1.00 92.06 94 ILE A O 1
ATOM 772 N N . LEU A 1 95 ? 13.095 -2.470 -13.774 1.00 93.44 95 LEU A N 1
ATOM 773 C CA . LEU A 1 95 ? 13.404 -3.269 -12.585 1.00 93.44 95 LEU A CA 1
ATOM 774 C C . LEU A 1 95 ? 14.605 -2.709 -11.817 1.00 93.44 95 L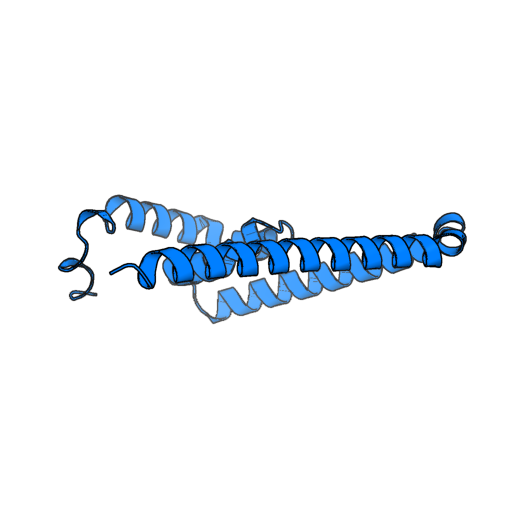EU A C 1
ATOM 776 O O . LEU A 1 95 ? 14.558 -2.624 -10.589 1.00 93.44 95 LEU A O 1
ATOM 780 N N . PHE A 1 96 ? 15.650 -2.279 -12.524 1.00 96.19 96 PHE A N 1
ATOM 781 C CA . PHE A 1 96 ? 16.814 -1.647 -11.910 1.00 96.19 96 PHE A CA 1
ATOM 782 C C . PHE A 1 96 ? 16.450 -0.335 -11.199 1.00 96.19 96 PHE A C 1
ATOM 784 O O . PHE A 1 96 ? 16.831 -0.134 -10.046 1.00 96.19 96 PHE A O 1
ATOM 791 N N . VAL A 1 97 ? 15.656 0.533 -11.834 1.00 96.44 97 VAL A N 1
ATOM 792 C CA . VAL A 1 97 ? 15.182 1.790 -11.230 1.00 96.44 97 VAL A CA 1
ATOM 793 C C . VAL A 1 97 ? 14.364 1.518 -9.967 1.00 96.44 97 VAL A C 1
ATOM 795 O O . VAL A 1 97 ? 14.599 2.152 -8.938 1.00 96.44 97 VAL A O 1
ATOM 798 N N . VAL 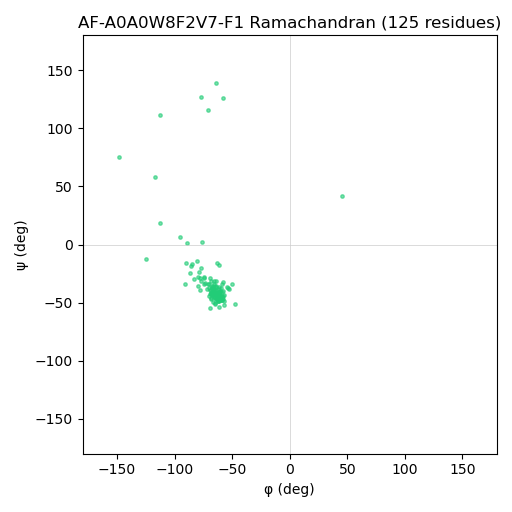A 1 98 ? 13.441 0.552 -10.009 1.00 96.06 98 VAL A N 1
ATOM 799 C CA . VAL A 1 98 ? 12.634 0.160 -8.840 1.00 96.06 98 VAL A CA 1
ATOM 800 C C . VAL A 1 98 ? 13.515 -0.372 -7.708 1.00 96.06 98 VAL A C 1
ATOM 802 O O . VAL A 1 98 ? 13.296 -0.022 -6.543 1.00 96.06 98 VAL A O 1
ATOM 805 N N . LEU A 1 99 ? 14.529 -1.180 -8.031 1.00 96.88 99 LEU A N 1
ATOM 806 C CA . LEU A 1 99 ? 15.486 -1.702 -7.057 1.00 96.88 99 LEU A CA 1
ATOM 807 C C . LEU A 1 99 ? 16.256 -0.567 -6.377 1.00 96.88 99 LEU A C 1
ATOM 809 O O . LEU A 1 99 ? 16.246 -0.472 -5.149 1.00 96.88 99 LEU A O 1
ATOM 813 N N . VAL A 1 100 ? 16.883 0.312 -7.163 1.00 97.81 100 VAL A N 1
ATOM 814 C CA . VAL A 1 100 ? 17.652 1.452 -6.644 1.00 97.81 100 VAL A CA 1
ATOM 815 C C . VAL A 1 100 ? 16.763 2.351 -5.791 1.00 97.81 100 VAL A C 1
ATOM 817 O O . VAL A 1 100 ? 17.130 2.680 -4.665 1.00 97.81 100 VAL A O 1
ATOM 820 N N . PHE A 1 101 ? 15.564 2.689 -6.267 1.00 97.75 101 PHE A N 1
ATOM 821 C CA . PHE A 1 101 ? 14.604 3.498 -5.517 1.00 97.75 101 PHE A CA 1
ATOM 822 C C . PHE A 1 101 ? 14.243 2.876 -4.157 1.00 97.75 101 PHE A C 1
ATOM 824 O O . PHE A 1 101 ? 14.21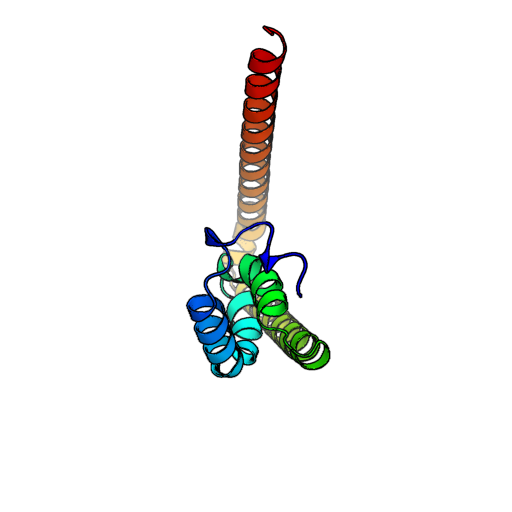7 3.565 -3.132 1.00 97.75 101 PHE A O 1
ATOM 831 N N . THR A 1 102 ? 14.009 1.561 -4.128 1.00 96.69 102 THR A N 1
ATOM 832 C CA . THR A 1 102 ? 13.697 0.820 -2.897 1.00 96.69 102 THR A CA 1
ATOM 833 C C . THR A 1 102 ? 14.879 0.829 -1.928 1.00 96.69 102 THR A C 1
ATOM 835 O O . THR A 1 102 ? 14.697 1.117 -0.743 1.00 96.69 102 THR A O 1
ATOM 838 N N . LEU A 1 103 ? 16.094 0.574 -2.422 1.00 97.44 103 LEU A N 1
ATOM 839 C CA . LEU A 1 103 ? 17.312 0.593 -1.609 1.00 97.44 103 LEU A CA 1
ATOM 840 C C . LEU A 1 103 ? 17.589 1.984 -1.032 1.00 97.44 103 LEU A C 1
ATOM 842 O O . LEU A 1 103 ? 17.860 2.102 0.161 1.00 97.44 103 LEU A O 1
ATOM 846 N N . VAL A 1 104 ? 17.466 3.039 -1.842 1.00 97.44 104 VAL A N 1
ATOM 847 C CA . VAL A 1 104 ? 17.636 4.430 -1.396 1.00 97.44 104 VAL A CA 1
ATOM 848 C C . VAL A 1 104 ? 16.628 4.771 -0.304 1.00 97.44 104 VAL A C 1
ATOM 850 O O . VAL A 1 104 ? 17.013 5.270 0.752 1.00 97.44 104 VAL A O 1
ATOM 853 N N . THR A 1 105 ? 15.352 4.438 -0.508 1.00 95.69 105 THR A N 1
ATOM 854 C CA . THR A 1 105 ? 14.301 4.668 0.495 1.00 95.69 105 THR A CA 1
ATOM 855 C C . THR A 1 105 ? 14.632 3.964 1.813 1.00 95.69 105 THR A C 1
ATOM 857 O O . THR A 1 105 ? 14.521 4.558 2.887 1.00 95.69 105 THR A O 1
ATOM 860 N N . LEU A 1 106 ? 15.092 2.713 1.746 1.00 95.69 106 LEU A N 1
ATOM 861 C CA . LEU A 1 106 ? 15.464 1.932 2.923 1.00 95.69 106 LEU A CA 1
ATOM 862 C C . LEU A 1 106 ? 16.692 2.517 3.639 1.00 95.69 106 LEU A C 1
ATOM 864 O O . LEU A 1 106 ? 16.670 2.652 4.862 1.00 95.69 106 LEU A O 1
ATOM 868 N N . ME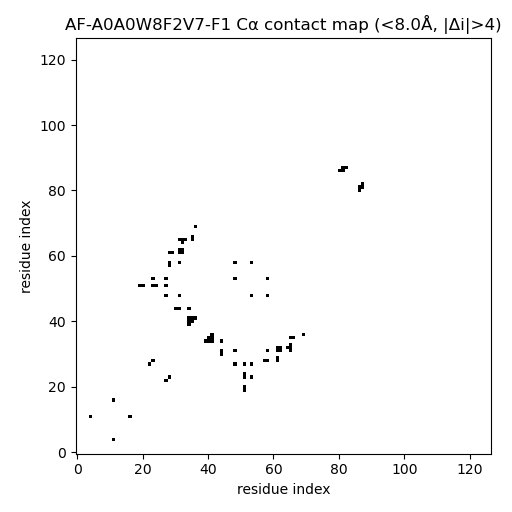T A 1 107 ? 17.722 2.934 2.897 1.00 96.12 107 MET A N 1
ATOM 869 C CA . MET A 1 107 ? 18.901 3.607 3.456 1.00 96.12 107 MET A CA 1
ATOM 870 C C . MET A 1 107 ? 18.532 4.912 4.168 1.00 96.12 107 MET A C 1
ATOM 872 O O . MET A 1 107 ? 19.003 5.146 5.280 1.00 96.12 107 MET A O 1
ATOM 876 N N . VAL A 1 108 ? 17.653 5.730 3.581 1.00 96.12 108 VAL A N 1
ATOM 877 C CA . VAL A 1 108 ? 17.173 6.979 4.199 1.00 96.12 108 VAL A CA 1
ATOM 878 C C . VAL A 1 108 ? 16.438 6.698 5.510 1.00 96.12 108 VAL A C 1
ATOM 880 O O . VAL A 1 108 ? 16.703 7.358 6.516 1.00 96.12 108 VAL A O 1
ATOM 883 N N . ILE A 1 109 ? 15.550 5.698 5.533 1.00 93.56 109 ILE A N 1
ATOM 884 C CA . ILE A 1 109 ? 14.823 5.309 6.751 1.00 93.56 109 ILE A CA 1
ATOM 885 C C . ILE A 1 109 ? 15.799 4.824 7.832 1.00 93.56 109 ILE A C 1
ATOM 887 O O . ILE A 1 109 ? 15.693 5.247 8.983 1.00 93.56 109 ILE A O 1
ATOM 891 N N . LEU A 1 110 ? 16.771 3.978 7.479 1.00 93.75 110 LEU A N 1
ATOM 892 C CA . LEU A 1 110 ? 17.780 3.489 8.423 1.00 93.75 110 LEU A CA 1
ATOM 893 C C . LEU A 1 110 ? 18.647 4.626 8.970 1.00 93.75 110 LEU A C 1
ATOM 895 O O . LEU A 1 110 ? 18.822 4.719 10.184 1.00 93.75 110 LEU A O 1
ATOM 899 N N . ALA A 1 111 ? 19.132 5.525 8.112 1.00 92.94 111 ALA A N 1
ATOM 900 C CA . ALA A 1 111 ? 19.902 6.690 8.533 1.00 92.94 111 ALA A CA 1
ATOM 901 C C . ALA A 1 111 ? 19.088 7.582 9.486 1.00 92.94 111 ALA A C 1
ATOM 903 O O . ALA A 1 111 ? 19.588 7.967 10.543 1.00 92.94 111 ALA A O 1
ATOM 904 N N . ALA A 1 112 ? 17.811 7.839 9.184 1.00 91.81 112 ALA A N 1
ATOM 905 C CA . ALA A 1 112 ? 16.922 8.608 10.056 1.00 91.81 112 ALA A CA 1
ATOM 906 C C . ALA A 1 112 ? 16.728 7.946 11.434 1.00 91.81 112 ALA A C 1
ATOM 908 O O . ALA A 1 112 ? 16.753 8.626 12.464 1.00 91.81 112 ALA A O 1
ATOM 909 N N . LEU A 1 113 ? 16.584 6.617 11.480 1.00 90.31 113 LEU A N 1
ATOM 910 C CA . LEU A 1 113 ? 16.469 5.858 12.730 1.00 90.31 113 LEU A CA 1
ATOM 911 C C . LEU A 1 113 ? 17.778 5.867 13.537 1.00 90.31 113 LEU A C 1
ATOM 913 O O . LEU A 1 113 ? 17.750 6.052 14.758 1.00 90.31 113 LEU A O 1
ATOM 917 N N . VAL A 1 114 ? 18.931 5.721 12.878 1.00 90.19 114 VAL A N 1
ATOM 918 C CA . VAL A 1 114 ? 20.253 5.783 13.521 1.00 90.19 114 VAL A CA 1
ATOM 919 C C . VAL A 1 114 ? 20.500 7.186 14.082 1.00 90.19 114 VAL A C 1
ATOM 921 O O . VAL A 1 114 ? 20.737 7.332 15.278 1.00 90.19 114 VAL A O 1
ATOM 924 N N . HIS A 1 115 ? 20.318 8.246 13.295 1.00 84.56 115 HIS A N 1
ATOM 925 C CA . HIS A 1 115 ? 20.450 9.621 13.793 1.00 84.56 115 HIS A CA 1
ATOM 926 C C . HIS A 1 115 ? 19.491 9.916 14.965 1.00 84.56 115 HIS A C 1
ATOM 928 O O . HIS A 1 115 ? 19.885 10.542 15.954 1.00 84.56 115 HIS A O 1
ATOM 934 N N . GLY A 1 116 ? 18.249 9.423 14.905 1.00 77.25 116 GLY A N 1
ATOM 935 C CA . GLY A 1 116 ? 17.266 9.581 15.982 1.00 77.25 116 GLY A CA 1
ATOM 936 C C . GLY A 1 116 ? 17.636 8.851 17.281 1.00 77.25 116 GLY A C 1
ATOM 937 O O . GLY A 1 116 ? 17.359 9.351 18.375 1.00 77.25 116 GLY A O 1
ATOM 938 N N . THR A 1 117 ? 18.286 7.689 17.187 1.00 73.44 117 THR A N 1
ATOM 939 C CA . THR A 1 117 ? 18.729 6.903 18.354 1.00 73.44 117 THR A CA 1
ATOM 940 C C . THR A 1 117 ? 20.020 7.445 18.970 1.00 73.44 117 THR A C 1
ATOM 942 O O . THR A 1 117 ? 20.128 7.493 20.197 1.00 73.44 117 THR A O 1
ATOM 945 N N . TRP A 1 118 ? 20.951 7.952 18.158 1.00 67.00 118 TRP A N 1
ATOM 946 C CA . TRP A 1 118 ? 22.192 8.582 18.626 1.00 67.00 118 TRP A CA 1
ATOM 947 C C . TRP A 1 118 ? 21.931 9.894 19.372 1.00 67.00 118 TRP A C 1
ATOM 949 O O . TRP A 1 118 ? 22.472 10.099 20.461 1.00 67.00 118 TRP A O 1
ATOM 959 N N . LYS A 1 119 ? 21.012 10.735 18.871 1.00 65.00 119 LYS A N 1
ATOM 960 C CA . LYS A 1 119 ? 20.614 11.977 19.555 1.00 65.00 119 LYS A CA 1
ATOM 961 C C . LYS A 1 119 ? 20.000 11.705 20.936 1.00 65.00 119 LYS A C 1
ATOM 963 O O . LYS A 1 119 ? 20.280 12.427 21.886 1.00 65.00 119 LYS A O 1
ATOM 968 N N . LYS A 1 120 ? 19.201 10.639 21.080 1.00 60.16 120 LYS A N 1
ATOM 969 C CA . LYS A 1 120 ? 18.623 10.243 22.380 1.00 60.16 120 LYS A CA 1
ATOM 970 C C . LYS A 1 120 ? 19.664 9.677 23.351 1.00 60.16 120 LYS A C 1
ATOM 972 O O . LYS A 1 120 ? 19.533 9.900 24.553 1.00 60.16 120 LYS A O 1
ATOM 977 N N . LYS A 1 121 ? 20.683 8.963 22.856 1.00 62.31 121 LYS A N 1
ATOM 978 C CA . LYS A 1 121 ? 21.758 8.400 23.690 1.00 62.31 121 LYS A CA 1
ATOM 979 C C . LYS A 1 121 ? 22.683 9.491 24.249 1.00 62.31 121 LYS A C 1
ATOM 981 O O . LYS A 1 121 ? 23.049 9.413 25.415 1.00 62.31 121 LYS A O 1
ATOM 986 N N . LEU A 1 122 ? 22.964 10.539 23.469 1.00 62.81 122 LEU A N 1
ATOM 987 C CA . LEU A 1 122 ? 23.737 11.713 23.908 1.00 62.81 122 LEU A CA 1
ATOM 988 C C . LEU A 1 122 ? 23.031 12.532 25.003 1.00 62.81 122 LEU A C 1
ATOM 990 O O . LEU A 1 122 ? 23.686 13.020 25.912 1.00 62.81 122 LEU A O 1
ATOM 994 N N . ILE A 1 123 ? 21.698 12.637 24.965 1.00 62.09 123 ILE A N 1
ATOM 995 C CA . ILE A 1 123 ? 20.928 13.409 25.961 1.00 62.09 123 ILE A CA 1
ATOM 996 C C . ILE A 1 123 ? 20.764 12.645 27.291 1.00 62.09 123 ILE A C 1
ATOM 998 O O . ILE A 1 123 ? 20.667 13.265 28.343 1.00 62.09 123 ILE A O 1
ATOM 1002 N N . ARG A 1 124 ? 20.754 11.302 27.279 1.00 60.22 124 ARG A N 1
ATOM 1003 C CA . ARG A 1 124 ? 20.651 10.475 28.502 1.00 60.22 124 ARG A CA 1
ATOM 1004 C C . ARG A 1 124 ? 21.982 10.206 29.213 1.00 60.22 124 ARG A C 1
ATOM 1006 O O . ARG A 1 124 ? 21.942 9.775 30.354 1.00 60.22 124 ARG A O 1
ATOM 1013 N N . GLY A 1 125 ? 23.126 10.410 28.557 1.00 53.38 125 GLY A N 1
ATOM 1014 C CA . GLY A 1 125 ? 24.457 10.184 29.143 1.00 53.38 125 GLY A CA 1
ATOM 1015 C C . GLY A 1 125 ? 25.058 11.389 29.877 1.00 53.38 125 GLY A C 1
ATOM 1016 O O . GLY A 1 125 ? 26.187 11.297 30.339 1.00 53.38 125 GLY A O 1
ATOM 1017 N N . SER A 1 126 ? 24.334 12.510 29.948 1.00 50.00 126 SER A N 1
ATOM 1018 C CA . SER A 1 126 ? 24.752 13.755 30.613 1.00 50.00 126 SER A CA 1
ATOM 1019 C C . SER A 1 126 ? 23.901 14.075 31.858 1.00 50.00 126 SER A C 1
ATOM 1021 O O . SER A 1 126 ? 23.854 15.232 32.277 1.00 50.00 126 SER A O 1
ATOM 1023 N N . ALA A 1 127 ? 23.199 13.077 32.404 1.00 49.16 127 ALA A N 1
ATOM 1024 C CA . ALA A 1 127 ? 22.405 13.168 33.630 1.00 49.16 127 ALA A CA 1
ATOM 1025 C C . ALA A 1 127 ? 22.949 12.202 34.684 1.00 49.16 127 ALA A C 1
ATOM 1027 O O . ALA A 1 127 ? 23.343 11.082 34.281 1.00 49.16 127 ALA A O 1
#